Protein AF-A0A6M5YG61-F1 (afdb_monomer_lite)

Sequence (107 aa):
MTVRHMRLGLGLFFLVAGAVLLGVRFGVPDLVAKWNPMRLFLGACLALAMGCWNLSKWYAGWMWYQQQATPVRRPFRPGPTADAAPEMLPEFDFRPPNRDTDEPARS

Radius of gyration: 29.76 Å; chains: 1; bounding box: 43×69×76 Å

Organism: NCBI:txid2774151

Foldseek 3Di:
DPPLVVLLVQLVVLLVVLVVLVCCVVPPVVVCVVDDSVVSNVSSVVSNVSSVVSVVVSVVVVVVVVVVVPPPPDPDPPDPPPPDDDPDDPPPDPDDPDPDPDDDDDD

Secondary structure (DSSP, 8-state):
-HHHHHHHHHHHHHHHHHHHHHHHHHH-HHHHTTS-HHHHHHHHHHHHHHHHHHHHHHHHHHHHHHHHHS---------S---S----------PPP------PPP-

Structure (mmCIF, N/CA/C/O backbone):
data_AF-A0A6M5YG61-F1
#
_entry.id   AF-A0A6M5YG61-F1
#
loop_
_atom_site.group_PDB
_atom_site.id
_atom_site.type_symbol
_atom_site.label_atom_id
_atom_site.label_alt_id
_atom_site.label_comp_id
_atom_site.label_asym_id
_atom_site.label_entity_id
_atom_site.label_seq_id
_atom_site.pdbx_PDB_ins_code
_atom_site.Cartn_x
_atom_site.Cartn_y
_atom_site.Cartn_z
_atom_site.occupancy
_atom_site.B_iso_or_equiv
_atom_site.auth_seq_id
_atom_site.auth_comp_id
_atom_site.auth_asym_id
_atom_site.auth_atom_id
_atom_site.pdbx_PDB_model_num
ATOM 1 N N . MET A 1 1 ? 6.249 -13.209 -18.202 1.00 54.91 1 MET A N 1
ATOM 2 C CA . MET A 1 1 ? 5.203 -12.239 -17.784 1.00 54.91 1 MET A CA 1
ATOM 3 C C . MET A 1 1 ? 4.687 -12.424 -16.339 1.00 54.91 1 MET A C 1
ATOM 5 O O . MET A 1 1 ? 3.733 -11.761 -15.952 1.00 54.91 1 MET A O 1
ATOM 9 N N . THR A 1 2 ? 5.315 -13.240 -15.486 1.00 67.31 2 THR A N 1
ATOM 10 C CA . THR A 1 2 ? 4.724 -13.695 -14.205 1.00 67.31 2 THR A CA 1
ATOM 11 C C . THR A 1 2 ? 5.106 -12.862 -12.971 1.00 67.31 2 THR A C 1
ATOM 13 O O . THR A 1 2 ? 4.248 -12.540 -12.155 1.00 67.31 2 THR A O 1
ATOM 16 N N . VAL A 1 3 ? 6.362 -12.418 -12.850 1.00 72.12 3 VAL A N 1
ATOM 17 C CA . VAL A 1 3 ? 6.861 -11.755 -11.621 1.00 72.12 3 VAL A CA 1
ATOM 18 C C . VAL A 1 3 ? 6.219 -10.382 -11.373 1.00 72.12 3 VAL A C 1
ATOM 20 O O . VAL A 1 3 ? 5.978 -9.985 -10.234 1.00 72.12 3 VAL A O 1
ATOM 23 N N . ARG A 1 4 ? 5.905 -9.648 -12.445 1.00 68.19 4 ARG A N 1
ATOM 24 C CA . ARG A 1 4 ? 5.361 -8.287 -12.357 1.00 68.19 4 ARG A CA 1
ATOM 25 C C . ARG A 1 4 ? 3.905 -8.262 -11.877 1.00 68.19 4 ARG A C 1
ATOM 27 O O . ARG A 1 4 ? 3.547 -7.387 -11.096 1.00 68.19 4 ARG A O 1
ATOM 34 N N . HIS A 1 5 ? 3.110 -9.253 -12.280 1.00 74.38 5 HIS A N 1
ATOM 35 C CA . HIS A 1 5 ? 1.729 -9.434 -11.827 1.00 74.38 5 HIS A CA 1
ATOM 36 C C . HIS A 1 5 ? 1.662 -9.987 -10.396 1.00 74.38 5 HIS A C 1
ATOM 38 O O . HIS A 1 5 ? 0.819 -9.550 -9.620 1.00 74.38 5 HIS A O 1
ATOM 44 N N . MET A 1 6 ? 2.602 -10.856 -9.999 1.00 76.88 6 MET A N 1
ATOM 45 C CA . MET A 1 6 ? 2.709 -11.325 -8.608 1.00 76.88 6 MET A CA 1
ATOM 46 C C . MET A 1 6 ? 2.940 -10.180 -7.612 1.00 76.88 6 MET A C 1
ATOM 48 O O . MET A 1 6 ? 2.294 -10.135 -6.568 1.00 76.88 6 MET A O 1
ATOM 52 N N . ARG A 1 7 ? 3.824 -9.224 -7.940 1.00 76.75 7 ARG A N 1
ATOM 53 C CA . ARG A 1 7 ? 4.072 -8.050 -7.080 1.00 76.75 7 ARG A CA 1
ATOM 54 C C . ARG A 1 7 ? 2.851 -7.139 -6.958 1.00 76.75 7 ARG A C 1
ATOM 56 O O . ARG A 1 7 ? 2.592 -6.626 -5.874 1.00 76.75 7 ARG A O 1
ATOM 63 N N . LEU A 1 8 ? 2.094 -6.975 -8.046 1.00 80.38 8 LEU A N 1
ATOM 64 C CA . LEU A 1 8 ? 0.831 -6.237 -8.027 1.00 80.38 8 LEU A CA 1
ATOM 65 C C . LEU A 1 8 ? -0.193 -6.933 -7.120 1.00 80.38 8 LEU A C 1
ATOM 67 O O . LEU A 1 8 ? -0.769 -6.284 -6.254 1.00 80.38 8 LEU A O 1
ATOM 71 N N . GLY A 1 9 ? -0.378 -8.248 -7.278 1.00 83.50 9 GLY A N 1
ATOM 72 C CA . GLY A 1 9 ? -1.325 -9.022 -6.473 1.00 83.50 9 GLY A CA 1
ATOM 73 C C . GLY A 1 9 ? -1.013 -8.964 -4.977 1.00 83.50 9 GLY A C 1
ATOM 74 O O . GLY A 1 9 ? -1.904 -8.701 -4.174 1.00 83.50 9 GLY A O 1
ATOM 75 N N . LEU A 1 10 ? 0.261 -9.121 -4.602 1.00 83.19 10 LEU A N 1
ATOM 76 C CA . LEU A 1 10 ? 0.685 -9.027 -3.204 1.00 83.19 10 LEU A CA 1
ATOM 77 C C . LEU A 1 10 ? 0.501 -7.606 -2.641 1.00 83.19 10 LEU A C 1
ATOM 79 O O . LEU A 1 10 ? -0.001 -7.445 -1.531 1.00 83.19 10 LEU A O 1
ATOM 83 N N . GLY A 1 11 ? 0.871 -6.572 -3.404 1.00 81.56 11 GLY A N 1
ATOM 84 C CA . GLY A 1 11 ? 0.684 -5.179 -2.990 1.00 81.56 11 GLY A CA 1
ATOM 85 C C . GLY A 1 11 ? -0.788 -4.815 -2.796 1.00 81.56 11 GLY A C 1
ATOM 86 O O . GLY A 1 11 ? -1.145 -4.221 -1.779 1.00 81.56 11 GLY A O 1
ATOM 87 N N . LEU A 1 12 ? -1.646 -5.231 -3.730 1.00 85.88 12 LEU A N 1
ATOM 88 C CA . LEU A 1 12 ? -3.088 -5.013 -3.652 1.00 85.88 12 LEU A CA 1
ATOM 89 C C . LEU A 1 12 ? -3.701 -5.750 -2.458 1.00 85.88 12 LEU A C 1
ATOM 91 O O . LEU A 1 12 ? -4.503 -5.167 -1.734 1.00 85.88 12 LEU A O 1
ATOM 95 N N . PHE A 1 13 ? -3.281 -6.993 -2.207 1.00 86.69 13 PHE A N 1
ATOM 96 C CA . PHE A 1 13 ? -3.725 -7.763 -1.048 1.00 86.69 13 PHE A CA 1
ATOM 97 C C . PHE A 1 13 ? -3.444 -7.029 0.268 1.00 86.69 13 PHE A C 1
ATOM 99 O O . PHE A 1 13 ? -4.353 -6.854 1.076 1.00 86.69 13 PHE A O 1
ATOM 106 N N . PHE A 1 14 ? -2.214 -6.548 0.472 1.00 84.00 14 PHE A N 1
ATOM 107 C CA . PHE A 1 14 ? -1.860 -5.817 1.692 1.00 84.00 14 PHE A CA 1
ATOM 108 C C . PHE A 1 14 ? -2.612 -4.491 1.831 1.00 84.00 14 PHE A C 1
ATOM 110 O O . PHE A 1 14 ? -2.988 -4.111 2.940 1.00 84.00 14 PHE A O 1
ATOM 117 N N . LEU A 1 15 ? -2.873 -3.810 0.717 1.00 85.44 15 LEU A N 1
ATOM 118 C CA . LEU A 1 15 ? -3.617 -2.555 0.706 1.00 85.44 15 LEU A CA 1
ATOM 119 C C . LEU A 1 15 ? -5.084 -2.781 1.103 1.00 85.44 15 LEU A C 1
ATOM 121 O O . LEU A 1 15 ? -5.597 -2.088 1.981 1.00 85.44 15 LEU A O 1
ATOM 125 N N . VAL A 1 16 ? -5.726 -3.805 0.531 1.00 88.38 16 VAL A N 1
ATOM 126 C CA . VAL A 1 16 ? -7.096 -4.204 0.890 1.00 88.38 16 VAL A CA 1
ATOM 127 C C . VAL A 1 16 ? -7.157 -4.679 2.340 1.00 88.38 16 VAL A C 1
ATOM 129 O O . VAL A 1 16 ? -8.017 -4.226 3.088 1.00 88.38 16 VAL A O 1
ATOM 132 N N . ALA A 1 17 ? -6.224 -5.529 2.774 1.00 85.31 17 ALA A N 1
ATOM 133 C CA . ALA A 1 17 ? -6.177 -6.014 4.150 1.00 85.31 17 ALA A CA 1
ATOM 134 C C . ALA A 1 17 ? -6.011 -4.865 5.162 1.00 85.31 17 ALA A C 1
ATOM 136 O O . ALA A 1 17 ? -6.721 -4.825 6.165 1.00 85.31 17 ALA A O 1
ATOM 137 N N . GLY A 1 18 ? -5.127 -3.900 4.887 1.00 83.44 18 GLY A N 1
ATOM 138 C CA . GLY A 1 18 ? -4.948 -2.713 5.727 1.00 83.44 18 GLY A CA 1
ATOM 139 C C . GLY A 1 18 ? -6.200 -1.832 5.788 1.00 83.44 18 GLY A C 1
ATOM 140 O O . GLY A 1 18 ? -6.605 -1.416 6.875 1.00 83.44 18 GLY A O 1
ATOM 141 N N . ALA A 1 19 ? -6.855 -1.601 4.646 1.00 85.56 19 ALA A N 1
ATOM 142 C CA . ALA A 1 19 ? -8.100 -0.837 4.578 1.00 85.56 19 ALA A CA 1
ATOM 143 C C . ALA A 1 19 ? -9.248 -1.529 5.331 1.00 85.56 19 ALA A C 1
ATOM 145 O O . ALA A 1 19 ? -9.968 -0.875 6.082 1.00 85.56 19 ALA A O 1
ATOM 146 N N . VAL A 1 20 ? -9.381 -2.851 5.195 1.00 86.12 20 VAL A N 1
ATOM 147 C CA . VAL A 1 20 ? -10.374 -3.646 5.931 1.00 86.12 20 VAL A CA 1
ATOM 148 C C . VAL A 1 20 ? -10.102 -3.598 7.433 1.00 86.12 20 VAL A C 1
ATOM 150 O O . VAL A 1 20 ? -11.031 -3.372 8.200 1.00 86.12 20 VAL A O 1
ATOM 153 N N . LEU A 1 21 ? -8.848 -3.737 7.875 1.00 83.69 21 LEU A N 1
ATOM 154 C CA . LEU A 1 21 ? -8.498 -3.654 9.300 1.00 83.69 21 LEU A CA 1
ATOM 155 C C . LEU A 1 21 ? -8.849 -2.287 9.909 1.00 83.69 21 LEU A C 1
ATOM 157 O O . LEU A 1 21 ? -9.360 -2.229 11.030 1.00 83.69 21 LEU A O 1
ATOM 161 N N . LEU A 1 22 ? -8.618 -1.194 9.176 1.00 83.75 22 LEU A N 1
ATOM 162 C CA . LEU A 1 22 ? -9.047 0.143 9.600 1.00 83.75 22 LEU A CA 1
ATOM 163 C C . LEU A 1 22 ? -10.574 0.271 9.585 1.00 83.75 22 LEU A C 1
ATOM 165 O O . LEU A 1 22 ? -11.151 0.756 10.555 1.00 83.75 22 LEU A O 1
ATOM 169 N N . GLY A 1 23 ? -11.233 -0.210 8.531 1.00 83.81 23 GLY A N 1
ATOM 170 C CA . GLY A 1 23 ? -12.689 -0.183 8.405 1.00 83.81 23 GLY A CA 1
ATOM 171 C C . GLY A 1 23 ? -13.391 -0.932 9.537 1.00 83.81 23 GLY A C 1
ATOM 172 O O . GLY A 1 23 ? -14.309 -0.396 10.147 1.00 83.81 23 GLY A O 1
ATOM 173 N N . VAL A 1 24 ? -12.912 -2.126 9.892 1.00 83.75 24 VAL A N 1
ATOM 174 C CA . VAL A 1 24 ? -13.445 -2.909 11.017 1.00 83.75 24 VAL A CA 1
ATOM 175 C C . VAL A 1 24 ? -13.215 -2.184 12.344 1.00 83.75 24 VAL A C 1
ATOM 177 O O . VAL A 1 24 ? -14.116 -2.143 13.177 1.00 83.75 24 VAL A O 1
ATOM 180 N N . ARG A 1 25 ? -12.051 -1.547 12.530 1.00 78.06 25 ARG A N 1
ATOM 181 C CA . ARG A 1 25 ? -11.762 -0.766 13.741 1.00 78.06 25 ARG A CA 1
ATOM 182 C C . ARG A 1 25 ? -12.730 0.399 13.950 1.00 78.06 25 ARG A C 1
ATOM 184 O O . ARG A 1 25 ? -13.133 0.627 15.086 1.00 78.06 25 ARG A O 1
ATOM 191 N N . PHE A 1 26 ? -13.057 1.147 12.898 1.00 80.38 26 PHE A N 1
ATOM 192 C CA . PHE A 1 26 ? -13.926 2.324 13.011 1.00 80.38 26 PHE A CA 1
ATOM 193 C C . PHE A 1 26 ? -15.418 1.997 12.869 1.00 80.38 26 PHE A C 1
ATOM 195 O O . PHE A 1 26 ? -16.240 2.691 13.457 1.00 80.38 26 PHE A O 1
ATOM 202 N N . GLY A 1 27 ? -15.774 0.954 12.116 1.00 81.69 27 GLY A N 1
ATOM 203 C CA . GLY A 1 27 ? -17.163 0.580 11.845 1.00 81.69 27 GLY A CA 1
ATOM 204 C C . GLY A 1 27 ? -17.759 -0.422 12.833 1.00 81.69 27 GLY A C 1
ATOM 205 O O . GLY A 1 27 ? -18.968 -0.409 13.042 1.00 81.69 27 GLY A O 1
ATOM 206 N N . VAL A 1 28 ? -16.941 -1.291 13.442 1.00 83.44 28 VAL A N 1
ATOM 207 C CA . VAL A 1 28 ? -17.417 -2.341 14.360 1.00 83.44 28 VAL A CA 1
ATOM 208 C C . VAL A 1 28 ? -16.479 -2.464 15.571 1.00 83.44 28 VAL A C 1
ATOM 210 O O . VAL A 1 28 ? -15.773 -3.467 15.720 1.00 83.44 28 VAL A O 1
ATOM 213 N N . PRO A 1 29 ? -16.442 -1.453 16.459 1.00 72.06 29 PRO A N 1
ATOM 214 C CA . PRO A 1 29 ? -15.524 -1.439 17.600 1.00 72.06 29 PRO A CA 1
ATOM 215 C C . PRO A 1 29 ? -15.710 -2.649 18.533 1.00 72.06 29 PRO A C 1
ATOM 217 O O . PRO A 1 29 ? -14.724 -3.154 19.070 1.00 72.06 29 PRO A O 1
ATOM 220 N N . ASP A 1 30 ? -16.930 -3.186 18.644 1.00 78.75 30 ASP A N 1
ATOM 221 C CA . ASP A 1 30 ? -17.245 -4.361 19.472 1.00 78.75 30 ASP A CA 1
ATOM 222 C C . ASP A 1 30 ? -16.544 -5.647 19.008 1.00 78.75 30 ASP A C 1
ATOM 224 O O . ASP A 1 30 ? -16.180 -6.495 19.827 1.00 78.75 30 ASP A O 1
ATOM 228 N N . LEU A 1 31 ? -16.282 -5.789 17.703 1.00 73.31 31 LEU A N 1
ATOM 229 C CA . LEU A 1 31 ? -15.541 -6.937 17.166 1.00 73.31 31 LEU A CA 1
ATOM 230 C C . LEU A 1 31 ? -14.058 -6.880 17.557 1.00 73.31 31 LEU A C 1
ATOM 232 O O . LEU A 1 31 ? -13.398 -7.906 17.736 1.00 73.31 31 LEU A O 1
ATOM 236 N N . VAL A 1 32 ? -13.536 -5.660 17.684 1.00 72.44 32 VAL A N 1
ATOM 237 C CA . VAL A 1 32 ? -12.120 -5.371 17.932 1.00 72.44 32 VAL A CA 1
ATOM 238 C C . VAL A 1 32 ? -11.829 -5.226 19.426 1.00 72.44 32 VAL A C 1
ATOM 240 O O . VAL A 1 32 ? -10.674 -5.323 19.827 1.00 72.44 32 VAL A O 1
ATOM 243 N N . ALA A 1 33 ? -12.858 -5.092 20.267 1.00 69.62 33 ALA A N 1
ATOM 244 C CA . ALA A 1 33 ? -12.739 -4.978 21.721 1.00 69.62 33 ALA A CA 1
ATOM 245 C C . ALA A 1 33 ? -12.002 -6.164 22.375 1.00 69.62 33 ALA A C 1
ATOM 247 O O . ALA A 1 33 ? -11.340 -5.999 23.397 1.00 69.62 33 ALA A O 1
ATOM 248 N N . LYS A 1 34 ? -12.066 -7.359 21.767 1.00 78.38 34 LYS A N 1
ATOM 249 C CA . LYS A 1 34 ? -11.340 -8.557 22.236 1.00 78.38 34 LYS A CA 1
ATOM 250 C C . LYS A 1 34 ? -9.853 -8.568 21.858 1.00 78.38 34 LYS A C 1
ATOM 252 O O . LYS A 1 34 ? -9.109 -9.425 22.328 1.00 78.38 34 LYS A O 1
ATOM 257 N N . TRP A 1 35 ? -9.419 -7.659 20.991 1.00 77.38 35 TRP A N 1
ATOM 258 C CA . TRP A 1 35 ? -8.069 -7.618 20.439 1.00 77.38 35 TRP A CA 1
ATOM 259 C C . TRP A 1 35 ? -7.336 -6.383 20.945 1.00 77.38 35 TRP A C 1
ATOM 261 O O . TRP A 1 35 ? -7.941 -5.352 21.212 1.00 77.38 35 TRP A O 1
ATOM 271 N N . ASN A 1 36 ? -6.005 -6.456 21.048 1.00 81.62 36 ASN A N 1
ATOM 272 C CA . ASN A 1 36 ? -5.234 -5.287 21.453 1.00 81.62 36 ASN A CA 1
ATOM 273 C C . ASN A 1 36 ? -5.323 -4.209 20.349 1.00 81.62 36 ASN A C 1
ATOM 275 O O . ASN A 1 36 ? -4.775 -4.410 19.255 1.00 81.62 36 ASN A O 1
ATOM 279 N N . PRO A 1 37 ? -5.974 -3.061 20.616 1.00 77.81 37 PRO A N 1
ATOM 280 C CA . PRO A 1 37 ? -6.275 -2.062 19.599 1.00 77.81 37 PRO A CA 1
ATOM 281 C C . PRO A 1 37 ? -5.006 -1.476 18.975 1.00 77.81 37 PRO A C 1
ATOM 283 O O . PRO A 1 37 ?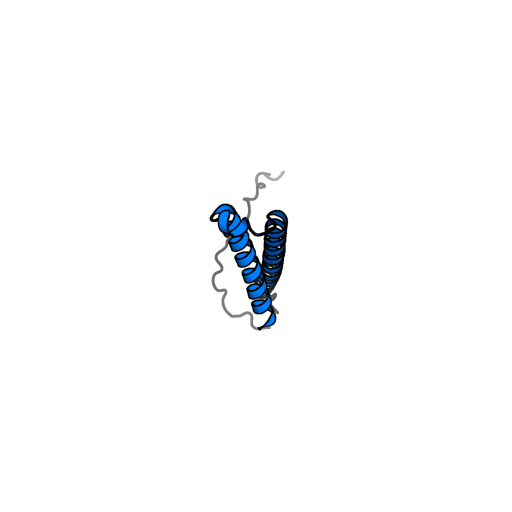 -5.014 -1.116 17.799 1.00 77.81 37 PRO A O 1
ATOM 286 N N . MET A 1 38 ? -3.918 -1.400 19.740 1.00 82.88 38 MET A N 1
ATOM 287 C CA . MET A 1 38 ? -2.647 -0.854 19.278 1.00 82.88 38 MET A CA 1
ATOM 288 C C . MET A 1 38 ? -1.956 -1.799 18.289 1.00 82.88 38 MET A C 1
ATOM 290 O O . MET A 1 38 ? -1.414 -1.349 17.282 1.00 82.88 38 MET A O 1
ATOM 294 N N . ARG A 1 39 ? -2.047 -3.118 18.514 1.00 84.19 39 ARG A N 1
ATOM 295 C CA . ARG A 1 39 ? -1.501 -4.130 17.593 1.00 84.19 39 ARG A CA 1
ATOM 296 C C . ARG A 1 39 ? -2.230 -4.133 16.253 1.00 84.19 39 ARG A C 1
ATOM 298 O O . ARG A 1 39 ? -1.581 -4.217 15.216 1.00 84.19 39 ARG A O 1
ATOM 305 N N . LEU A 1 40 ? -3.557 -4.005 16.272 1.00 82.06 40 LEU A N 1
ATOM 306 C CA . LEU A 1 40 ? -4.361 -3.922 15.049 1.00 82.06 40 LEU A CA 1
ATOM 307 C C . LEU A 1 40 ? -4.016 -2.679 14.226 1.00 82.06 40 LEU A C 1
ATOM 309 O O . LEU A 1 40 ? -3.871 -2.767 13.011 1.00 82.06 40 LEU A O 1
ATOM 313 N N . PHE A 1 41 ? -3.844 -1.539 14.898 1.00 83.25 41 PHE A N 1
ATOM 314 C CA . PHE A 1 41 ? -3.467 -0.291 14.243 1.00 83.25 41 PHE A CA 1
ATOM 315 C C . PHE A 1 41 ? -2.066 -0.373 13.622 1.00 83.25 41 PHE A C 1
ATOM 317 O O . PHE A 1 41 ? -1.912 -0.073 12.441 1.00 83.25 41 PHE A O 1
ATOM 324 N N . LEU A 1 42 ? -1.067 -0.870 14.364 1.00 86.75 42 LEU A N 1
ATOM 325 C CA . LEU A 1 42 ? 0.275 -1.094 13.813 1.00 86.75 42 LEU A CA 1
ATOM 326 C C . LEU A 1 42 ? 0.254 -2.066 12.628 1.00 86.75 42 LEU A C 1
ATOM 328 O O . LEU A 1 42 ? 0.908 -1.806 11.620 1.00 86.75 42 LEU A O 1
ATOM 332 N N . GLY A 1 43 ? -0.503 -3.162 12.731 1.00 85.88 43 GLY A N 1
ATOM 333 C CA . GLY A 1 43 ? -0.650 -4.131 11.645 1.00 85.88 43 GLY A CA 1
ATOM 334 C C . GLY A 1 43 ? -1.261 -3.506 10.393 1.00 85.88 43 GLY A C 1
ATOM 335 O O . GLY A 1 43 ? -0.750 -3.711 9.294 1.00 85.88 43 GLY A O 1
ATOM 336 N N . ALA A 1 44 ? -2.299 -2.684 10.556 1.00 84.94 44 ALA A N 1
ATOM 337 C CA . ALA A 1 44 ? -2.930 -1.973 9.450 1.00 84.94 44 ALA A CA 1
ATOM 338 C C . ALA A 1 44 ? -1.991 -0.938 8.806 1.00 84.94 44 ALA A C 1
ATOM 340 O O . ALA A 1 44 ? -1.889 -0.889 7.579 1.00 84.94 44 ALA A O 1
ATOM 341 N N . CYS A 1 45 ? -1.256 -0.161 9.609 1.00 87.50 45 CYS A N 1
ATOM 342 C CA . CYS A 1 45 ? -0.253 0.783 9.110 1.00 87.50 45 CYS A CA 1
ATOM 343 C C . CYS A 1 45 ? 0.872 0.072 8.347 1.00 87.50 45 CYS A C 1
ATOM 345 O O . CYS A 1 45 ? 1.259 0.521 7.268 1.00 87.50 45 CYS A O 1
ATOM 347 N N . LEU A 1 46 ? 1.372 -1.052 8.871 1.00 89.44 46 LEU A N 1
ATOM 348 C CA . LEU A 1 46 ? 2.413 -1.844 8.216 1.00 89.44 46 LEU A CA 1
ATOM 349 C C . LEU A 1 46 ? 1.913 -2.433 6.889 1.00 89.44 46 LEU A C 1
ATOM 351 O O . LEU A 1 46 ? 2.621 -2.372 5.883 1.00 89.44 46 LEU A O 1
ATOM 355 N N . ALA A 1 47 ? 0.689 -2.970 6.876 1.00 86.44 47 ALA A N 1
ATOM 356 C CA . ALA A 1 47 ? 0.057 -3.501 5.673 1.00 86.44 47 ALA A CA 1
ATOM 357 C C . ALA A 1 47 ? -0.109 -2.408 4.606 1.00 86.44 47 ALA A C 1
ATOM 359 O O . ALA A 1 47 ? 0.291 -2.609 3.460 1.00 86.44 47 ALA A O 1
ATOM 360 N N . LEU A 1 48 ? -0.589 -1.219 4.984 1.00 86.94 48 LEU A N 1
ATOM 361 C CA . LEU A 1 48 ? -0.676 -0.073 4.076 1.00 86.94 48 LEU A CA 1
ATOM 362 C C . LEU A 1 48 ? 0.694 0.348 3.542 1.00 86.94 48 LEU A C 1
ATOM 364 O O . LEU A 1 48 ? 0.844 0.519 2.335 1.00 86.94 48 LEU A O 1
ATOM 368 N N . ALA A 1 49 ? 1.705 0.464 4.405 1.00 88.56 49 ALA A N 1
ATOM 369 C CA . ALA A 1 49 ? 3.056 0.825 3.987 1.00 88.56 49 ALA A CA 1
ATOM 370 C C . ALA A 1 49 ? 3.627 -0.187 2.978 1.00 88.56 49 ALA A C 1
ATOM 372 O O . ALA A 1 49 ? 4.165 0.205 1.941 1.00 88.56 49 ALA A O 1
ATOM 373 N N . MET A 1 50 ? 3.458 -1.488 3.232 1.00 87.50 50 MET A N 1
ATOM 374 C CA . MET A 1 50 ? 3.892 -2.551 2.318 1.00 87.50 50 MET A CA 1
ATOM 375 C C . MET A 1 50 ? 3.101 -2.568 1.007 1.00 87.50 50 MET A C 1
ATOM 377 O O . MET A 1 50 ? 3.691 -2.784 -0.057 1.00 87.50 50 MET A O 1
ATOM 381 N N . GLY A 1 51 ? 1.789 -2.329 1.069 1.00 86.56 51 GLY A N 1
ATOM 382 C CA . GLY A 1 51 ? 0.917 -2.230 -0.099 1.00 86.56 51 GLY A CA 1
ATOM 383 C C . GLY A 1 51 ? 1.310 -1.058 -0.995 1.00 86.56 51 GLY A C 1
ATOM 384 O O . GLY A 1 51 ? 1.618 -1.259 -2.171 1.00 86.56 51 GLY A O 1
ATOM 385 N N . CYS A 1 52 ? 1.414 0.142 -0.417 1.00 86.31 52 CYS A N 1
ATOM 386 C CA . CYS A 1 52 ? 1.882 1.345 -1.105 1.00 86.31 52 CYS A CA 1
ATOM 387 C C . CYS A 1 52 ? 3.282 1.150 -1.687 1.00 86.31 52 CYS A C 1
ATOM 389 O O . CYS A 1 52 ? 3.523 1.509 -2.837 1.00 86.31 52 CYS A O 1
ATOM 391 N N . TRP A 1 53 ? 4.202 0.524 -0.945 1.00 88.19 53 TRP A N 1
ATOM 392 C CA . TRP A 1 53 ? 5.547 0.296 -1.461 1.00 88.19 53 TRP A CA 1
ATOM 393 C C . TRP A 1 53 ? 5.546 -0.660 -2.667 1.00 88.19 53 TRP A C 1
ATOM 395 O O . TRP A 1 53 ? 6.169 -0.395 -3.697 1.00 88.19 53 TRP A O 1
ATOM 405 N N . ASN A 1 54 ? 4.809 -1.769 -2.598 1.00 88.38 54 ASN A N 1
ATOM 406 C CA . ASN A 1 54 ? 4.708 -2.677 -3.742 1.00 88.38 54 ASN A CA 1
ATOM 407 C C . ASN A 1 54 ? 4.052 -2.005 -4.954 1.00 88.38 54 ASN A C 1
ATOM 409 O O . ASN A 1 54 ? 4.526 -2.191 -6.079 1.00 88.38 54 ASN A O 1
ATOM 413 N N . LEU A 1 55 ? 3.026 -1.184 -4.727 1.00 85.31 55 LEU A N 1
ATOM 414 C CA . LEU A 1 55 ? 2.346 -0.448 -5.786 1.00 85.31 55 LEU A CA 1
ATOM 415 C C . LEU A 1 55 ? 3.279 0.571 -6.454 1.00 85.31 55 LEU A C 1
ATOM 417 O O . LEU A 1 55 ? 3.376 0.588 -7.680 1.00 85.31 55 LEU A O 1
ATOM 421 N N . SER A 1 56 ? 4.051 1.333 -5.674 1.00 87.25 56 SER A N 1
ATOM 422 C CA . SER A 1 56 ? 5.045 2.277 -6.199 1.00 87.25 56 SER A CA 1
ATOM 423 C C . SER A 1 56 ? 6.149 1.578 -6.996 1.00 87.25 56 SER A C 1
ATOM 425 O O . SER A 1 56 ? 6.510 2.047 -8.075 1.00 87.25 56 SER A O 1
ATOM 427 N N . LYS A 1 57 ? 6.658 0.422 -6.537 1.00 85.75 57 LYS A N 1
ATOM 428 C CA . LYS A 1 57 ? 7.619 -0.388 -7.319 1.00 85.75 57 LYS A CA 1
ATOM 429 C C . LYS A 1 57 ? 7.031 -0.842 -8.647 1.00 85.75 57 LYS A C 1
ATOM 431 O O . LYS A 1 57 ? 7.714 -0.816 -9.671 1.00 85.75 57 LYS A O 1
ATOM 436 N N . TRP A 1 58 ? 5.787 -1.311 -8.620 1.00 86.06 58 TRP A N 1
ATOM 437 C CA . TRP A 1 58 ? 5.106 -1.762 -9.824 1.00 86.06 58 TRP A CA 1
ATOM 438 C C . TRP A 1 58 ? 4.894 -0.606 -10.809 1.00 86.06 58 TRP A C 1
ATOM 440 O O . TRP A 1 58 ? 5.182 -0.771 -11.998 1.00 86.06 58 TRP A O 1
ATOM 450 N N . TYR A 1 59 ? 4.473 0.558 -10.307 1.00 85.00 59 TYR A N 1
ATOM 451 C CA . TYR A 1 59 ? 4.248 1.770 -11.091 1.00 85.00 59 TYR A CA 1
ATOM 452 C C . TYR A 1 59 ? 5.543 2.311 -11.705 1.00 85.00 59 TYR A C 1
ATOM 454 O O . TYR A 1 59 ? 5.586 2.580 -12.902 1.00 85.00 59 TYR A O 1
ATOM 462 N N . ALA A 1 60 ? 6.635 2.373 -10.937 1.00 86.25 60 ALA A N 1
ATOM 463 C CA . ALA A 1 60 ? 7.946 2.767 -11.454 1.00 86.25 60 ALA A CA 1
ATOM 464 C C . ALA A 1 60 ? 8.417 1.830 -12.581 1.00 86.25 60 ALA A C 1
ATOM 466 O O . ALA A 1 60 ? 8.844 2.284 -13.642 1.00 86.25 60 ALA A O 1
ATOM 467 N N . GLY A 1 61 ? 8.261 0.513 -12.398 1.00 84.69 61 GLY A N 1
ATOM 468 C CA . GLY A 1 61 ? 8.557 -0.463 -13.450 1.00 84.69 61 GLY A CA 1
ATOM 469 C C . GLY A 1 61 ? 7.629 -0.351 -14.667 1.00 84.69 61 GLY A C 1
ATOM 470 O O . GLY A 1 61 ? 8.013 -0.731 -15.772 1.00 84.69 61 GLY A O 1
ATOM 471 N N . TRP A 1 62 ? 6.412 0.169 -14.491 1.00 83.19 62 TRP A N 1
ATOM 472 C CA . TRP A 1 62 ? 5.491 0.447 -15.592 1.00 83.19 62 TRP A CA 1
ATOM 473 C C . TRP A 1 62 ? 5.877 1.664 -16.396 1.00 83.19 62 TRP A C 1
ATOM 475 O O . TRP A 1 62 ? 5.947 1.552 -17.618 1.00 83.19 62 TRP A O 1
ATOM 485 N N . MET A 1 63 ? 6.209 2.759 -15.721 1.00 82.25 63 MET A N 1
ATOM 486 C CA . MET A 1 63 ? 6.704 3.967 -16.367 1.00 82.25 63 MET A CA 1
ATOM 487 C C . MET A 1 63 ? 7.977 3.691 -17.164 1.00 82.25 63 MET A C 1
ATOM 489 O O . MET A 1 63 ? 8.058 4.065 -18.330 1.00 82.25 63 MET A O 1
ATOM 493 N N . TRP A 1 64 ? 8.918 2.934 -16.592 1.00 82.00 64 TRP A N 1
ATOM 494 C CA . TRP A 1 64 ? 10.126 2.516 -17.306 1.00 82.00 64 TRP A CA 1
ATOM 495 C C . TRP A 1 64 ? 9.809 1.712 -18.576 1.00 82.00 64 TRP A C 1
ATOM 497 O O . TRP A 1 64 ? 10.364 1.966 -19.642 1.00 82.00 64 TRP A O 1
ATOM 507 N N . TYR A 1 65 ? 8.880 0.756 -18.488 1.00 79.81 65 TYR A N 1
ATOM 508 C CA . TYR A 1 65 ? 8.466 -0.033 -19.648 1.00 79.81 65 TYR A CA 1
ATOM 509 C C . TYR A 1 65 ? 7.769 0.822 -20.716 1.00 79.81 65 TYR A C 1
ATOM 511 O O . TYR A 1 65 ? 8.024 0.636 -21.902 1.00 79.81 65 TYR A O 1
ATOM 519 N N . GLN A 1 66 ? 6.920 1.775 -20.319 1.00 80.25 66 GLN A N 1
ATOM 520 C CA . GLN A 1 66 ? 6.261 2.677 -21.265 1.00 80.25 66 GLN A CA 1
ATOM 521 C C . GLN A 1 66 ? 7.251 3.607 -21.973 1.00 80.25 66 GLN A C 1
ATOM 523 O O . GLN A 1 66 ? 7.131 3.780 -23.180 1.00 80.25 66 GLN A O 1
ATOM 528 N N . GLN A 1 67 ? 8.265 4.122 -21.270 1.00 77.44 67 GLN A N 1
ATOM 529 C CA . GLN A 1 67 ? 9.335 4.927 -21.876 1.00 77.44 67 GLN A CA 1
ATOM 530 C C . GLN A 1 67 ? 10.144 4.143 -22.920 1.00 77.44 67 GLN A C 1
ATOM 532 O O . GLN A 1 67 ? 10.566 4.705 -23.929 1.00 77.44 67 GLN A O 1
ATOM 537 N N . GLN A 1 68 ? 10.335 2.838 -22.713 1.00 70.88 68 GLN A N 1
ATOM 538 C CA . GLN A 1 68 ? 10.967 1.965 -23.707 1.00 70.88 68 GLN A CA 1
ATOM 539 C C . GLN A 1 68 ? 10.031 1.604 -24.870 1.00 70.88 68 GLN A C 1
ATOM 541 O O . GLN A 1 68 ? 10.502 1.340 -25.974 1.00 70.88 68 GLN A O 1
ATOM 546 N N . ALA A 1 69 ? 8.720 1.562 -24.621 1.00 62.84 69 ALA A N 1
ATOM 547 C CA . ALA A 1 69 ? 7.710 1.231 -25.621 1.00 62.84 69 ALA A CA 1
ATOM 548 C C . ALA A 1 69 ? 7.339 2.422 -26.517 1.00 62.84 69 ALA A C 1
ATOM 550 O O . ALA A 1 69 ? 6.850 2.203 -27.625 1.00 62.84 69 ALA A O 1
ATOM 551 N N . THR A 1 70 ? 7.584 3.666 -26.087 1.00 60.06 70 THR A N 1
ATOM 552 C CA . THR A 1 70 ? 7.550 4.819 -26.993 1.00 60.06 70 THR A CA 1
ATOM 553 C C . THR A 1 70 ? 8.590 4.605 -28.091 1.00 60.06 70 THR A C 1
ATOM 555 O O . THR A 1 70 ? 9.780 4.514 -27.777 1.00 60.06 70 THR A O 1
ATOM 558 N N . PRO A 1 71 ? 8.186 4.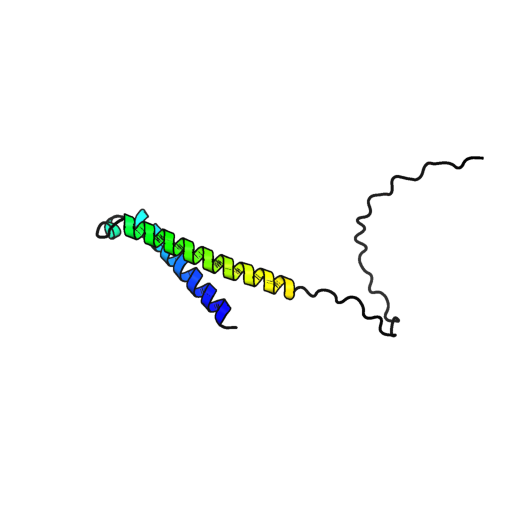500 -29.373 1.00 58.50 71 PRO A N 1
ATOM 559 C CA . PRO A 1 71 ? 9.127 4.298 -30.457 1.00 58.50 71 PRO A CA 1
ATOM 560 C C . PRO A 1 71 ? 9.987 5.552 -30.565 1.00 58.50 71 PRO A C 1
ATOM 562 O O . PRO A 1 71 ? 9.587 6.558 -31.149 1.00 58.50 71 PRO A O 1
ATOM 565 N N . VAL A 1 72 ? 11.184 5.501 -29.986 1.00 60.91 72 VAL A N 1
ATOM 566 C CA . VAL A 1 72 ? 12.234 6.466 -30.284 1.00 60.91 72 VAL A CA 1
ATOM 567 C C . VAL A 1 72 ? 12.469 6.328 -31.784 1.00 60.91 72 VAL A C 1
ATOM 569 O O . VAL A 1 72 ? 12.989 5.299 -32.229 1.00 60.91 72 VAL 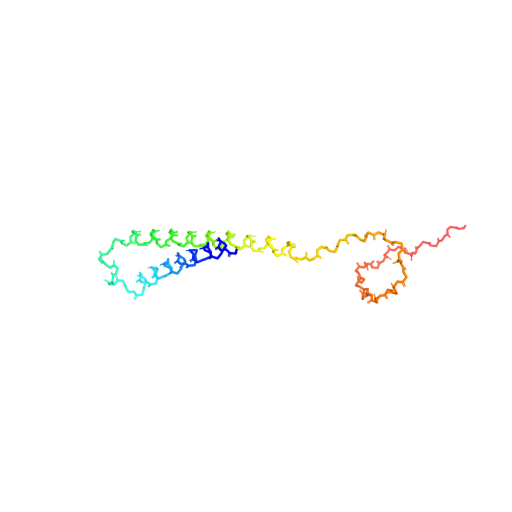A O 1
ATOM 572 N N . ARG A 1 73 ? 12.010 7.313 -32.574 1.00 58.44 73 ARG A N 1
ATOM 573 C CA . ARG A 1 73 ? 12.347 7.425 -33.998 1.00 58.44 73 ARG A CA 1
ATOM 574 C C . ARG A 1 73 ? 13.860 7.273 -34.071 1.00 58.44 73 ARG A C 1
ATOM 576 O O . ARG A 1 73 ? 14.594 8.140 -33.601 1.00 58.44 73 ARG A O 1
ATOM 583 N N . ARG A 1 74 ? 14.328 6.131 -34.579 1.00 58.44 74 ARG A N 1
ATOM 584 C CA . ARG A 1 74 ? 15.757 5.927 -34.800 1.00 58.44 74 ARG A CA 1
ATOM 585 C C . ARG A 1 74 ? 16.201 7.059 -35.728 1.00 58.44 74 ARG A C 1
ATOM 587 O O . ARG A 1 74 ? 15.479 7.319 -36.694 1.00 58.44 74 ARG A O 1
ATOM 594 N N . PRO A 1 75 ? 17.321 7.748 -35.447 1.00 62.41 75 PRO A N 1
ATOM 595 C CA . PRO A 1 75 ? 17.835 8.741 -36.375 1.00 62.41 75 PRO A CA 1
ATOM 596 C C . PRO A 1 75 ? 17.958 8.076 -37.746 1.00 62.41 75 PRO A C 1
ATOM 598 O O . PRO A 1 75 ? 18.437 6.940 -37.838 1.00 62.41 75 PRO A O 1
ATOM 601 N N . PHE A 1 76 ? 17.426 8.753 -38.767 1.00 53.19 76 PHE A N 1
ATOM 602 C CA . PHE A 1 76 ? 17.472 8.336 -40.163 1.00 53.19 76 PHE A CA 1
ATOM 603 C C . PHE A 1 76 ? 18.866 7.777 -40.458 1.00 53.19 76 PHE A C 1
ATOM 605 O O . PHE A 1 76 ? 19.852 8.509 -40.423 1.00 53.19 76 PHE A O 1
ATOM 612 N N . ARG A 1 77 ? 18.968 6.468 -40.716 1.00 54.09 77 ARG A N 1
ATOM 613 C CA . ARG A 1 77 ? 20.146 5.948 -41.407 1.00 54.09 77 ARG A CA 1
ATOM 614 C C . ARG A 1 77 ? 20.016 6.461 -42.839 1.00 54.09 77 ARG A C 1
ATOM 616 O O . ARG A 1 77 ? 19.006 6.126 -43.460 1.00 54.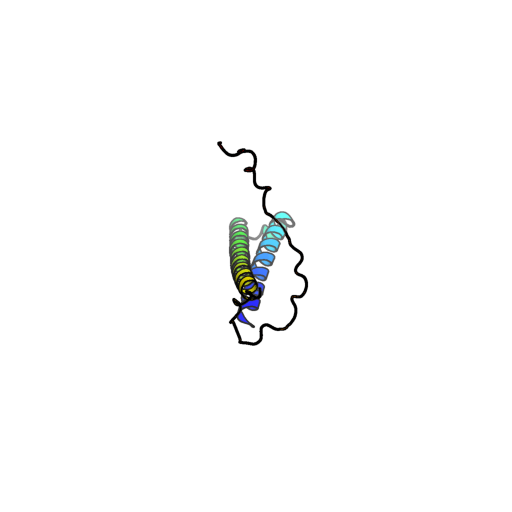09 77 ARG A O 1
ATOM 623 N N . PRO A 1 78 ? 20.956 7.263 -43.362 1.00 48.47 78 PRO A N 1
ATOM 624 C CA . PRO A 1 78 ? 20.930 7.619 -44.769 1.00 48.47 78 PRO A CA 1
ATOM 625 C C . PRO A 1 78 ? 21.223 6.344 -45.569 1.00 48.47 78 PRO A C 1
ATOM 627 O O . PRO A 1 78 ? 22.364 5.909 -45.696 1.00 48.47 78 PRO A O 1
ATOM 630 N N . GLY A 1 79 ? 20.156 5.681 -46.010 1.00 50.62 79 GLY A N 1
ATOM 631 C CA . GLY A 1 79 ? 20.192 4.713 -47.095 1.00 50.62 79 GLY A CA 1
ATOM 632 C C . GLY A 1 79 ? 20.041 5.455 -48.429 1.00 50.62 79 GLY A C 1
ATOM 633 O O . GLY A 1 79 ? 19.412 6.511 -48.457 1.00 50.62 79 GLY A O 1
ATOM 634 N N . PRO A 1 80 ? 20.594 4.929 -49.531 1.00 52.34 80 PRO A N 1
ATOM 635 C CA . PRO A 1 80 ? 20.739 5.633 -50.812 1.00 52.34 80 PRO A CA 1
ATOM 636 C C . PRO A 1 80 ? 19.432 5.815 -51.610 1.00 52.34 80 PRO A C 1
ATOM 638 O O . PRO A 1 80 ? 19.474 6.108 -52.797 1.00 52.34 80 PRO A O 1
ATOM 641 N N . THR A 1 81 ? 18.266 5.640 -50.991 1.00 52.75 81 THR A N 1
ATOM 642 C CA . THR A 1 81 ? 16.950 5.739 -51.638 1.00 52.75 81 THR A CA 1
ATOM 643 C C . THR A 1 81 ? 16.145 6.844 -50.966 1.00 52.75 81 THR A C 1
ATOM 645 O O . THR A 1 81 ? 15.302 6.581 -50.109 1.00 52.75 81 THR A O 1
ATOM 648 N N . ALA A 1 82 ? 16.461 8.087 -51.318 1.00 50.12 82 ALA A N 1
ATOM 649 C CA . ALA A 1 82 ? 15.825 9.303 -50.819 1.00 50.12 82 ALA A CA 1
ATOM 650 C C . ALA A 1 82 ? 14.779 9.859 -51.808 1.00 50.12 82 ALA A C 1
ATOM 652 O O . ALA A 1 82 ? 14.665 11.067 -51.945 1.00 50.12 82 ALA A O 1
ATOM 653 N N . ASP A 1 83 ? 14.016 8.988 -52.481 1.00 50.53 83 ASP A N 1
ATOM 654 C CA . ASP A 1 83 ? 13.048 9.382 -53.525 1.00 50.53 83 ASP A CA 1
ATOM 655 C C . ASP A 1 83 ? 11.598 8.949 -53.226 1.00 50.53 83 ASP A C 1
ATOM 657 O O . ASP A 1 83 ? 10.787 8.767 -54.131 1.00 50.53 83 ASP A O 1
ATOM 661 N N . ALA A 1 84 ? 11.228 8.792 -51.954 1.00 51.84 84 ALA A N 1
ATOM 662 C CA . ALA A 1 84 ? 9.819 8.685 -51.573 1.00 51.84 84 ALA A CA 1
ATOM 663 C C . ALA A 1 84 ? 9.369 10.023 -50.975 1.00 51.84 84 ALA A C 1
ATOM 665 O O . ALA A 1 84 ? 9.893 10.459 -49.952 1.00 51.84 84 ALA A O 1
ATOM 666 N N . ALA A 1 85 ? 8.442 10.673 -51.680 1.00 55.25 85 ALA A N 1
ATOM 667 C CA . ALA A 1 85 ? 7.918 12.011 -51.438 1.00 55.25 85 ALA A CA 1
ATOM 668 C C . ALA A 1 85 ? 7.649 12.330 -49.950 1.00 55.25 85 ALA A C 1
ATOM 670 O O . ALA A 1 85 ? 7.164 11.464 -49.217 1.00 55.25 85 ALA A O 1
ATOM 671 N N . PRO A 1 86 ? 7.910 13.571 -49.496 1.00 51.94 86 PRO A N 1
ATOM 672 C CA . PRO A 1 86 ? 7.619 13.966 -48.127 1.00 51.94 86 PRO A CA 1
ATOM 673 C C . PRO A 1 86 ? 6.104 13.978 -47.902 1.00 51.94 86 PRO A C 1
ATOM 675 O O . PRO A 1 86 ? 5.379 14.824 -48.422 1.00 51.94 86 PRO A O 1
ATOM 678 N N . GLU A 1 87 ? 5.633 13.022 -47.106 1.00 57.41 87 GLU A N 1
ATOM 679 C CA . GLU A 1 87 ? 4.324 13.067 -46.468 1.00 57.41 87 GLU A CA 1
ATOM 680 C C . GLU A 1 87 ? 4.274 14.357 -45.630 1.00 57.41 87 GLU A C 1
ATOM 682 O O . GLU A 1 87 ? 5.112 14.571 -44.752 1.00 57.41 87 GLU A O 1
ATOM 687 N N . MET A 1 88 ? 3.361 15.260 -45.994 1.00 46.75 88 MET A N 1
ATOM 688 C CA . MET A 1 88 ? 3.190 16.599 -45.426 1.00 46.75 88 MET A CA 1
ATOM 689 C C . MET A 1 88 ? 3.182 16.537 -43.888 1.00 46.75 88 MET A C 1
ATOM 691 O O . MET A 1 88 ? 2.222 16.075 -43.272 1.00 46.75 88 MET A O 1
ATOM 695 N N . LEU A 1 89 ? 4.268 16.990 -43.260 1.00 58.25 89 LEU A N 1
ATOM 696 C CA . LEU A 1 89 ? 4.327 17.202 -41.817 1.00 58.25 89 LEU A CA 1
ATOM 697 C C . LEU A 1 89 ? 3.525 18.475 -41.499 1.00 58.25 89 LEU A C 1
ATOM 699 O O . LEU A 1 89 ? 3.783 19.499 -42.129 1.00 58.25 89 LEU A O 1
ATOM 703 N N . PRO A 1 90 ? 2.587 18.470 -40.536 1.00 58.00 90 PRO A N 1
ATOM 704 C CA . PRO A 1 90 ? 2.034 19.717 -40.030 1.00 58.00 90 PRO A CA 1
ATOM 705 C C . PRO A 1 90 ? 3.158 20.491 -39.332 1.00 58.00 90 PRO A C 1
ATOM 707 O O . PRO A 1 90 ? 3.721 20.028 -38.337 1.00 58.0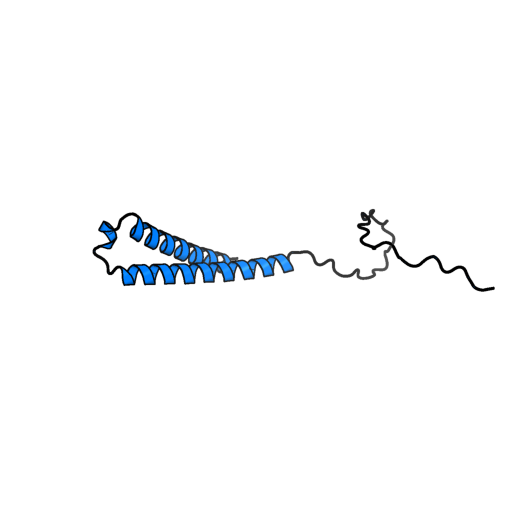0 90 PRO A O 1
ATOM 710 N N . GLU A 1 91 ? 3.511 21.653 -39.879 1.00 57.00 91 GLU A N 1
ATOM 711 C CA . GLU A 1 91 ? 4.460 22.584 -39.277 1.00 57.00 91 GLU A CA 1
ATOM 712 C C . GLU A 1 91 ? 3.858 23.130 -37.977 1.00 57.00 91 GLU A C 1
ATOM 714 O O . GLU A 1 91 ? 3.064 24.067 -37.964 1.00 57.00 91 GLU A O 1
ATOM 719 N N . PHE A 1 92 ? 4.211 22.506 -36.855 1.00 58.97 92 PHE A N 1
ATOM 720 C CA . PHE A 1 92 ? 4.038 23.109 -35.541 1.00 58.97 92 PHE A CA 1
ATOM 721 C C . PHE A 1 92 ? 5.167 24.128 -35.353 1.00 58.97 92 PHE A C 1
ATOM 723 O O . PHE A 1 92 ? 6.247 23.808 -34.850 1.00 58.97 92 PHE A O 1
ATOM 730 N N . ASP A 1 93 ? 4.932 25.343 -35.842 1.00 56.38 93 ASP A N 1
ATOM 731 C CA . ASP A 1 93 ? 5.860 26.461 -35.717 1.00 56.38 93 ASP A CA 1
ATOM 732 C C . ASP A 1 93 ? 5.757 27.073 -34.312 1.00 56.38 93 ASP A C 1
ATOM 734 O O . ASP A 1 93 ? 4.788 27.746 -33.962 1.00 56.38 93 ASP A O 1
ATOM 738 N N . PHE A 1 94 ? 6.760 26.798 -33.478 1.00 60.66 94 PHE A N 1
ATOM 739 C CA . PHE A 1 94 ? 6.969 27.471 -32.195 1.00 60.66 94 PHE A CA 1
ATOM 740 C C . PHE A 1 94 ? 8.141 28.458 -32.268 1.00 60.66 94 PHE A C 1
ATOM 742 O O . PHE A 1 94 ? 8.861 28.634 -31.280 1.00 60.66 94 PHE A O 1
ATOM 749 N N . ARG A 1 95 ? 8.394 29.097 -33.417 1.00 58.47 95 ARG A N 1
ATOM 750 C CA . ARG A 1 95 ? 9.34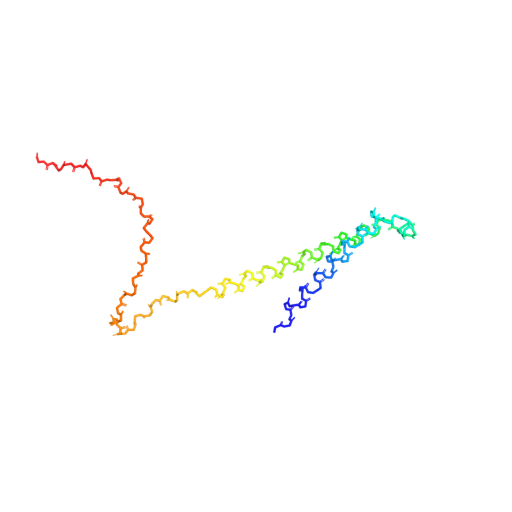0 30.215 -33.441 1.00 58.47 95 ARG A CA 1
ATOM 751 C C . ARG A 1 95 ? 8.671 31.480 -32.902 1.00 58.47 95 ARG A C 1
ATOM 753 O O . ARG A 1 95 ? 7.686 31.940 -33.475 1.00 58.47 95 ARG A O 1
ATOM 760 N N . PRO A 1 96 ? 9.190 32.082 -31.816 1.00 57.69 96 PRO A N 1
ATOM 761 C CA . PRO A 1 96 ? 8.793 33.436 -31.468 1.00 57.69 96 PRO A CA 1
ATOM 762 C C . PRO A 1 96 ? 9.189 34.369 -32.627 1.00 57.69 96 PRO A C 1
ATOM 764 O O . PRO A 1 96 ? 10.270 34.191 -33.198 1.00 57.69 96 PRO A O 1
ATOM 767 N N . PRO A 1 97 ? 8.337 35.340 -33.002 1.00 56.47 97 PRO A N 1
ATOM 768 C CA . PRO A 1 97 ? 8.646 36.257 -34.087 1.00 56.47 97 PRO A CA 1
ATOM 769 C C . PRO A 1 97 ? 9.941 36.999 -33.756 1.00 56.47 97 PRO A C 1
ATOM 771 O O . PRO A 1 97 ? 10.086 37.585 -32.681 1.00 56.47 97 PRO A O 1
ATOM 774 N N . ASN A 1 98 ? 10.887 36.912 -34.686 1.00 54.19 98 ASN A N 1
ATOM 775 C CA . ASN A 1 98 ? 12.198 37.534 -34.627 1.00 54.19 98 ASN A CA 1
ATOM 776 C C . ASN A 1 98 ? 12.015 39.058 -34.476 1.00 54.19 98 ASN A C 1
ATOM 778 O O . ASN A 1 98 ? 11.701 39.751 -35.441 1.00 54.19 98 ASN A O 1
ATOM 782 N N . ARG A 1 99 ? 12.153 39.580 -33.251 1.00 57.28 99 ARG A N 1
ATOM 783 C CA . ARG A 1 99 ? 12.495 40.990 -33.031 1.00 57.28 99 ARG A CA 1
ATOM 784 C C . ARG A 1 99 ? 13.923 41.116 -33.528 1.00 57.28 99 ARG A C 1
ATOM 786 O O . ARG A 1 99 ? 14.775 40.599 -32.832 1.00 57.28 99 ARG A O 1
ATOM 793 N N . ASP A 1 100 ? 14.121 41.656 -34.727 1.00 56.88 100 ASP A N 1
ATOM 794 C CA . ASP A 1 100 ? 15.349 42.324 -35.193 1.00 56.88 100 ASP A CA 1
ATOM 795 C C . ASP A 1 100 ? 15.229 42.557 -36.707 1.00 56.88 100 ASP A C 1
ATOM 797 O O . ASP A 1 100 ? 15.809 41.845 -37.526 1.00 56.88 100 ASP A O 1
ATOM 801 N N . THR A 1 101 ? 14.418 43.531 -37.119 1.00 56.47 101 THR A N 1
ATOM 802 C CA . THR A 1 101 ? 14.553 44.142 -38.450 1.00 56.47 101 THR A CA 1
ATOM 803 C C . THR A 1 101 ? 13.996 45.557 -38.397 1.00 56.47 101 THR A C 1
ATOM 805 O O . THR A 1 101 ? 12.838 45.770 -38.709 1.00 56.47 101 THR A O 1
ATOM 808 N N . ASP A 1 102 ? 14.816 46.493 -37.925 1.00 55.31 102 ASP A N 1
ATOM 809 C CA . ASP A 1 102 ? 14.742 47.919 -38.268 1.00 55.31 102 ASP A CA 1
ATOM 810 C C . ASP A 1 102 ? 16.104 48.552 -37.931 1.00 55.31 102 ASP A C 1
ATOM 812 O O . ASP A 1 102 ? 16.251 49.359 -37.018 1.00 55.31 102 ASP A O 1
ATOM 816 N N . GLU A 1 103 ? 17.142 48.145 -38.665 1.00 58.78 103 GLU A N 1
ATOM 817 C CA . GLU A 1 103 ? 18.365 48.942 -38.796 1.00 58.78 103 GLU A CA 1
ATOM 818 C C . GLU A 1 103 ? 18.533 49.280 -40.286 1.00 58.78 103 GLU A C 1
ATOM 820 O O . GLU A 1 103 ? 18.995 48.439 -41.063 1.00 58.78 103 GLU A O 1
ATOM 825 N N . PRO A 1 104 ? 18.098 50.469 -40.748 1.00 50.91 104 PRO A N 1
ATOM 826 C CA . PRO A 1 104 ? 18.416 50.912 -42.093 1.00 50.91 104 PRO A CA 1
ATOM 827 C C . PRO A 1 104 ? 19.909 51.234 -42.178 1.00 50.91 104 PRO A C 1
ATOM 829 O O . PRO A 1 104 ? 20.476 51.961 -41.360 1.00 50.91 104 PRO A O 1
ATOM 832 N N . ALA A 1 105 ? 20.525 50.637 -43.193 1.00 52.34 105 ALA A N 1
ATOM 833 C CA . ALA A 1 105 ? 21.936 50.696 -43.508 1.00 52.34 105 ALA A CA 1
ATOM 834 C C . ALA A 1 105 ? 22.487 52.129 -43.543 1.00 52.34 105 ALA A C 1
ATOM 836 O O . ALA A 1 105 ? 21.898 53.040 -44.125 1.00 52.34 105 ALA A O 1
ATOM 837 N N . ARG A 1 106 ? 23.682 52.279 -42.966 1.00 49.53 106 ARG A N 1
ATOM 838 C CA . ARG A 1 106 ? 24.572 53.421 -43.179 1.00 49.53 106 ARG A CA 1
ATOM 839 C C . ARG A 1 106 ? 24.857 53.608 -44.674 1.00 49.53 106 ARG A C 1
ATOM 841 O O . ARG A 1 106 ? 25.279 52.658 -45.334 1.00 49.53 106 ARG A O 1
ATOM 848 N N . SER A 1 107 ? 24.749 54.849 -45.138 1.00 55.22 107 SER A N 1
ATOM 849 C CA . SER A 1 107 ? 25.535 55.418 -46.241 1.00 55.22 107 SER A CA 1
ATOM 850 C C . SER A 1 107 ? 26.009 56.802 -45.832 1.00 55.22 107 SER A C 1
ATOM 852 O O . SER A 1 107 ? 25.116 57.600 -45.465 1.00 55.22 107 SER A O 1
#

pLDDT: mean 72.13, std 13.71, range [46.75, 89.44]